Protein AF-A0A3D6CD83-F1 (afdb_monomer_lite)

Foldseek 3Di:
DDPQDDAAEDAAAALVDPVNVVVVVVCVVCVSRHDYDHYHHPDDPVVSVVSVVVD

Secondary structure (DSSP, 8-state):
----PPPEEEEEETTTSHHHHHHHHHHHHTTTTEEEEEEE-SS-HHHHHHHHHH-

pLDDT: mean 90.27, std 11.2, range [47.47, 96.38]

Radius of gyration: 12.21 Å; chains: 1; bounding box: 29×14×38 Å

Structure (mmCIF, N/CA/C/O backbone):
data_AF-A0A3D6CD83-F1
#
_entry.id   AF-A0A3D6CD83-F1
#
loop_
_atom_site.group_PDB
_atom_site.id
_atom_site.type_symbol
_atom_site.label_atom_id
_atom_site.label_alt_id
_atom_site.label_comp_id
_atom_site.label_asym_id
_atom_site.label_entity_id
_atom_site.label_seq_id
_atom_site.pdbx_PDB_ins_code
_atom_site.Cartn_x
_atom_site.Cartn_y
_atom_site.Cartn_z
_atom_site.occupancy
_atom_site.B_iso_or_equiv
_atom_site.auth_seq_id
_atom_site.auth_comp_id
_atom_site.auth_asym_id
_atom_site.auth_atom_id
_atom_site.pdbx_PDB_model_num
ATOM 1 N N . MET A 1 1 ? -18.171 4.196 26.298 1.00 47.47 1 MET A N 1
ATOM 2 C CA . MET A 1 1 ? -18.122 4.418 24.839 1.00 47.47 1 MET A CA 1
ATOM 3 C C . MET A 1 1 ? -16.662 4.406 24.435 1.00 47.47 1 MET A C 1
ATOM 5 O O . MET A 1 1 ? -15.958 5.316 24.841 1.00 47.47 1 MET A O 1
ATOM 9 N N . GLY A 1 2 ? -16.186 3.362 23.755 1.00 51.44 2 GLY A N 1
ATOM 10 C CA . GLY A 1 2 ? -14.835 3.380 23.191 1.00 51.44 2 GLY A CA 1
ATOM 11 C C . GLY A 1 2 ? -14.822 4.315 21.988 1.00 51.44 2 GLY A C 1
ATOM 12 O O . GLY A 1 2 ? -15.670 4.178 21.110 1.00 51.44 2 GLY A O 1
ATOM 13 N N . GLU A 1 3 ? -13.922 5.290 21.981 1.00 58.56 3 GLU A N 1
ATOM 14 C CA . GLU A 1 3 ? -13.659 6.115 20.807 1.00 58.56 3 GLU A CA 1
ATOM 15 C C . GLU A 1 3 ? -13.212 5.192 19.668 1.00 58.56 3 GLU A C 1
ATOM 17 O O . GLU A 1 3 ? -12.154 4.568 19.744 1.00 58.56 3 GLU A O 1
ATOM 22 N N . THR A 1 4 ? -14.021 5.067 18.615 1.00 61.69 4 THR A N 1
ATOM 23 C CA . THR A 1 4 ? -13.557 4.545 17.326 1.00 61.69 4 THR A CA 1
ATOM 24 C C . THR A 1 4 ? -12.501 5.511 16.818 1.00 61.69 4 THR A C 1
ATOM 26 O O . THR A 1 4 ? -12.829 6.520 16.194 1.00 61.69 4 THR A O 1
ATOM 29 N N . GLN A 1 5 ? -11.236 5.248 17.151 1.00 67.62 5 GLN A N 1
ATOM 30 C CA . GLN A 1 5 ? -10.138 6.010 16.583 1.00 67.62 5 GLN A CA 1
ATOM 31 C C . GLN A 1 5 ? -10.177 5.814 15.065 1.00 67.62 5 GLN A C 1
ATOM 33 O O . GLN A 1 5 ? -10.229 4.670 14.605 1.00 67.62 5 GLN A O 1
ATOM 38 N N . PRO A 1 6 ? -10.225 6.902 14.280 1.00 77.56 6 PRO A N 1
ATOM 39 C CA . PRO A 1 6 ? -10.297 6.790 12.835 1.00 77.56 6 PRO A CA 1
ATOM 40 C C . PRO A 1 6 ? -9.056 6.060 12.316 1.00 77.56 6 PRO A C 1
ATOM 42 O O . PRO A 1 6 ? -7.944 6.298 12.800 1.00 77.56 6 PRO A O 1
ATOM 45 N N . ARG A 1 7 ? -9.251 5.176 11.329 1.00 87.81 7 ARG A N 1
ATOM 46 C CA . ARG A 1 7 ? -8.146 4.463 10.679 1.00 87.81 7 ARG A CA 1
ATOM 47 C C . ARG A 1 7 ? -7.147 5.477 10.139 1.00 87.81 7 ARG A C 1
ATOM 49 O O . ARG A 1 7 ? -7.517 6.500 9.556 1.00 87.81 7 ARG A O 1
ATOM 56 N N . LYS A 1 8 ? -5.864 5.204 10.348 1.00 92.25 8 LYS A N 1
ATOM 57 C CA . LYS A 1 8 ? -4.792 6.033 9.810 1.00 92.25 8 LYS A CA 1
ATOM 58 C C . LYS A 1 8 ? -4.691 5.774 8.315 1.00 92.25 8 LYS A C 1
ATOM 60 O O . LYS A 1 8 ? -4.345 4.671 7.900 1.00 92.25 8 LYS A O 1
ATOM 65 N N . ARG A 1 9 ? -4.979 6.811 7.534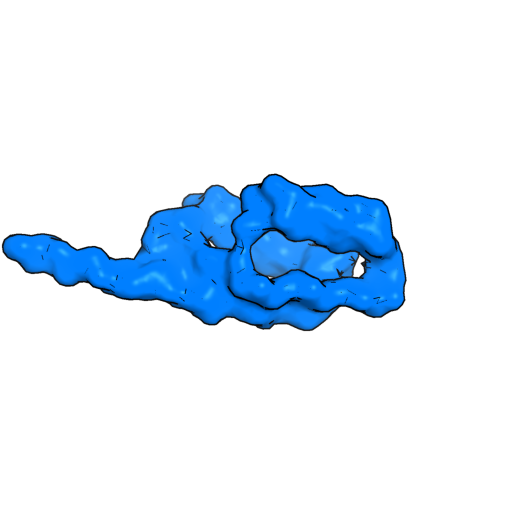 1.00 93.81 9 ARG A N 1
ATOM 66 C CA . ARG A 1 9 ? -4.870 6.781 6.078 1.00 93.81 9 ARG A CA 1
ATOM 67 C C . ARG A 1 9 ? -3.408 6.879 5.662 1.00 93.81 9 ARG A C 1
ATOM 69 O O . ARG A 1 9 ? -2.685 7.755 6.141 1.00 93.81 9 ARG A O 1
ATOM 76 N N . LEU A 1 10 ? -2.973 5.961 4.810 1.00 94.00 10 LEU A N 1
ATOM 77 C CA . LEU A 1 10 ? -1.589 5.797 4.382 1.00 94.00 10 LEU A CA 1
ATOM 78 C C . LEU A 1 10 ? -1.455 6.016 2.876 1.00 94.00 10 LEU A C 1
ATOM 80 O O . LEU A 1 10 ? -2.279 5.563 2.084 1.00 94.00 10 LEU A O 1
ATOM 84 N N . ALA A 1 11 ? -0.355 6.662 2.498 1.00 95.38 11 ALA A N 1
ATOM 85 C CA . ALA A 1 11 ? 0.103 6.764 1.123 1.00 95.38 11 ALA A CA 1
ATOM 86 C C . ALA A 1 11 ? 1.481 6.102 1.017 1.00 95.38 11 ALA A C 1
ATOM 88 O O . ALA A 1 11 ? 2.420 6.512 1.703 1.00 95.38 11 ALA A O 1
ATOM 89 N N . ILE A 1 12 ? 1.604 5.071 0.181 1.00 94.88 12 ILE A N 1
ATOM 90 C CA . ILE A 1 12 ? 2.828 4.280 0.038 1.00 94.88 12 ILE A CA 1
ATOM 91 C C . ILE A 1 12 ? 3.456 4.572 -1.319 1.00 94.88 12 ILE A C 1
ATOM 93 O O . ILE A 1 12 ? 2.917 4.223 -2.370 1.00 94.88 12 ILE A O 1
ATOM 97 N N . PHE A 1 13 ? 4.631 5.200 -1.275 1.00 95.19 13 PHE A N 1
ATOM 98 C CA . PHE A 1 13 ? 5.402 5.545 -2.459 1.00 95.19 13 PHE A CA 1
ATOM 99 C C . PHE A 1 13 ? 6.452 4.468 -2.723 1.00 95.19 13 PHE A C 1
ATOM 101 O O . PHE A 1 13 ? 7.369 4.288 -1.925 1.00 95.19 13 PHE A O 1
ATOM 108 N N . GLY A 1 14 ? 6.308 3.739 -3.829 1.00 94.94 14 GLY A N 1
ATOM 109 C CA . GLY A 1 14 ? 7.103 2.541 -4.109 1.00 94.94 14 GLY A CA 1
ATOM 110 C C . GLY A 1 14 ? 6.561 1.288 -3.415 1.00 94.94 14 GLY A C 1
ATOM 111 O O . GLY A 1 14 ? 7.333 0.537 -2.819 1.00 94.94 14 GLY A O 1
ATOM 112 N N . SER A 1 15 ? 5.247 1.049 -3.494 1.00 95.12 15 SER A N 1
ATOM 113 C CA . SER A 1 15 ? 4.554 -0.093 -2.870 1.00 95.12 15 SER A CA 1
ATOM 114 C C . SER A 1 15 ? 5.033 -1.461 -3.366 1.00 95.12 15 SER A C 1
ATOM 116 O O . SER A 1 15 ? 4.927 -2.454 -2.650 1.00 95.12 15 SER A O 1
ATOM 118 N N . THR A 1 16 ? 5.597 -1.518 -4.572 1.00 96.31 16 THR A N 1
ATOM 119 C CA . THR A 1 16 ? 6.158 -2.734 -5.181 1.00 96.31 16 THR A CA 1
ATOM 120 C C . THR A 1 16 ? 7.614 -2.996 -4.790 1.00 96.31 16 THR A C 1
ATOM 122 O O . THR A 1 16 ? 8.162 -4.048 -5.116 1.00 96.31 16 THR A O 1
ATOM 125 N N . GLY A 1 17 ? 8.264 -2.056 -4.096 1.00 94.25 17 GLY A N 1
ATOM 126 C CA . GLY A 1 17 ? 9.615 -2.229 -3.569 1.00 94.25 17 GLY A CA 1
ATOM 127 C C . GLY A 1 17 ? 9.628 -2.971 -2.233 1.00 94.25 17 GLY A C 1
ATOM 128 O O . GLY A 1 17 ? 8.606 -3.090 -1.566 1.00 94.25 17 GLY A O 1
ATOM 129 N N . SER A 1 18 ? 10.816 -3.396 -1.792 1.00 94.50 18 SER A N 1
ATOM 130 C CA . SER A 1 18 ? 10.996 -4.160 -0.545 1.00 94.50 18 SER A CA 1
ATOM 131 C C . SER A 1 18 ? 10.337 -3.506 0.680 1.00 94.50 18 SER A C 1
ATOM 133 O O . SER A 1 18 ? 9.688 -4.192 1.463 1.00 94.50 18 SER A O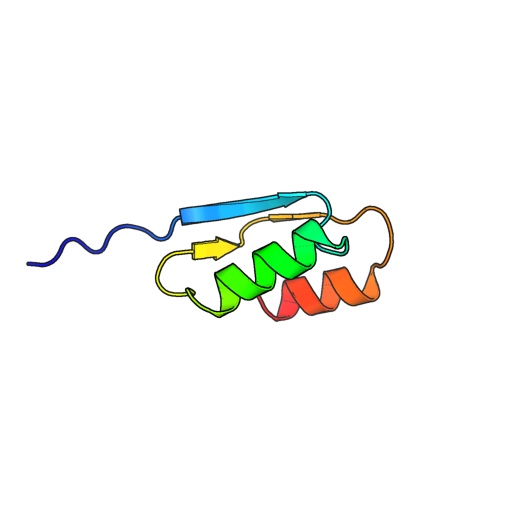 1
ATOM 135 N N . ILE A 1 19 ? 10.471 -2.188 0.858 1.00 94.38 19 ILE A N 1
ATOM 136 C CA . ILE A 1 19 ? 9.848 -1.477 1.988 1.00 94.38 19 ILE A CA 1
ATOM 137 C C . ILE A 1 19 ? 8.332 -1.354 1.804 1.00 94.38 19 ILE A C 1
ATOM 139 O O . ILE A 1 19 ? 7.588 -1.510 2.767 1.00 94.38 19 ILE A O 1
ATOM 143 N N . GLY A 1 20 ? 7.871 -1.110 0.576 1.00 94.25 20 GLY A N 1
ATOM 144 C CA . GLY A 1 20 ? 6.453 -0.979 0.261 1.00 94.25 20 GLY A CA 1
ATOM 145 C C . GLY A 1 20 ? 5.672 -2.263 0.527 1.00 94.25 20 GLY A C 1
ATOM 146 O O . GLY A 1 20 ? 4.649 -2.225 1.204 1.00 94.25 20 GLY A O 1
ATOM 147 N N . THR A 1 21 ? 6.195 -3.409 0.085 1.00 95.19 21 THR A N 1
ATOM 148 C CA . THR A 1 21 ? 5.561 -4.714 0.314 1.00 95.19 21 THR A CA 1
ATOM 149 C C . THR A 1 21 ? 5.540 -5.075 1.797 1.00 95.19 21 THR A C 1
ATOM 151 O O . THR A 1 21 ? 4.513 -5.508 2.305 1.00 95.19 21 THR A O 1
ATOM 154 N N . GLN A 1 22 ? 6.636 -4.815 2.519 1.00 96.25 22 GLN A N 1
ATOM 155 C CA . GLN A 1 22 ? 6.696 -5.039 3.967 1.00 96.25 22 GLN A CA 1
ATOM 156 C C . GLN A 1 22 ? 5.730 -4.124 4.735 1.00 96.25 22 GLN A C 1
ATOM 158 O O . GLN A 1 22 ? 5.114 -4.554 5.706 1.00 96.25 22 GLN A O 1
ATOM 163 N N . ALA A 1 23 ? 5.560 -2.871 4.300 1.00 95.25 23 ALA A N 1
ATOM 164 C CA . ALA A 1 23 ? 4.576 -1.967 4.888 1.00 95.25 23 ALA A CA 1
ATOM 165 C C . ALA A 1 23 ? 3.145 -2.483 4.670 1.00 95.25 23 ALA A C 1
ATOM 167 O O . ALA A 1 23 ? 2.341 -2.463 5.601 1.00 95.25 23 ALA A O 1
ATOM 168 N N . LEU A 1 24 ? 2.843 -2.999 3.476 1.00 94.88 24 LEU A N 1
ATOM 169 C CA . LEU A 1 24 ? 1.547 -3.607 3.173 1.00 94.88 24 LEU A CA 1
ATOM 170 C C . LEU A 1 24 ? 1.270 -4.865 4.003 1.00 94.88 24 LEU A C 1
ATOM 172 O O . LEU A 1 24 ? 0.136 -5.051 4.435 1.00 94.88 24 LEU A O 1
ATOM 176 N N . ASP A 1 25 ? 2.282 -5.678 4.319 1.00 95.31 25 ASP A N 1
ATOM 177 C CA . ASP A 1 25 ? 2.116 -6.823 5.228 1.00 95.31 25 ASP A CA 1
ATOM 178 C C . ASP A 1 25 ? 1.714 -6.389 6.651 1.00 95.31 25 ASP A C 1
ATOM 180 O O . ASP A 1 25 ? 0.872 -7.029 7.293 1.00 95.31 25 ASP A O 1
ATOM 184 N N . VAL A 1 26 ? 2.254 -5.267 7.141 1.00 94.75 26 VAL A N 1
ATOM 185 C CA . VAL A 1 26 ? 1.847 -4.688 8.435 1.00 94.75 26 VAL A CA 1
ATOM 186 C C . VAL A 1 26 ? 0.412 -4.170 8.365 1.00 94.75 26 VAL A C 1
ATOM 188 O O . VAL A 1 26 ? -0.371 -4.421 9.281 1.00 94.75 26 VAL A O 1
ATOM 191 N N . VAL A 1 27 ? 0.039 -3.491 7.275 1.00 94.38 27 VAL A N 1
ATOM 192 C CA . VAL A 1 27 ? -1.336 -3.008 7.072 1.00 94.38 27 VAL A CA 1
ATOM 193 C C . VAL A 1 27 ? -2.324 -4.172 7.014 1.00 94.38 27 VAL A C 1
ATOM 195 O O . VAL A 1 27 ? -3.351 -4.129 7.688 1.00 94.38 27 VAL A O 1
ATOM 198 N N . ARG A 1 28 ? -1.988 -5.250 6.296 1.00 94.25 28 ARG A N 1
ATOM 199 C CA . ARG A 1 28 ? -2.794 -6.476 6.223 1.00 94.25 28 ARG A CA 1
ATOM 200 C C . ARG A 1 28 ? -2.976 -7.126 7.597 1.00 94.25 28 ARG A C 1
ATOM 202 O O . ARG A 1 28 ? -4.047 -7.642 7.893 1.00 94.25 28 ARG A O 1
ATOM 209 N N . SER A 1 29 ? -1.959 -7.059 8.454 1.00 95.50 29 SER A N 1
ATOM 210 C CA . SER A 1 29 ? -2.023 -7.587 9.824 1.00 95.50 29 SER A CA 1
ATOM 211 C C . SER A 1 29 ? -2.840 -6.704 10.782 1.00 95.50 29 SER A C 1
ATOM 213 O O . SER A 1 29 ? -3.251 -7.171 11.841 1.00 95.50 29 SER A O 1
ATOM 215 N N . HIS A 1 30 ? -3.083 -5.438 10.425 1.00 93.44 30 HIS A N 1
ATOM 216 C CA . HIS A 1 30 ? -3.709 -4.430 11.287 1.00 93.44 30 HIS A CA 1
ATOM 217 C C . HIS A 1 30 ? -4.737 -3.561 10.534 1.00 93.44 30 HIS A C 1
ATOM 219 O O . HIS A 1 30 ? -4.746 -2.334 10.662 1.00 93.44 30 HIS A O 1
ATOM 225 N N . GLN A 1 31 ? -5.635 -4.190 9.770 1.00 90.19 31 GLN A N 1
ATOM 226 C CA . GLN A 1 31 ? -6.653 -3.502 8.953 1.00 90.19 31 GLN A CA 1
ATOM 227 C C . GLN A 1 31 ? -7.643 -2.649 9.771 1.00 90.19 31 GLN A C 1
ATOM 229 O O . GLN A 1 31 ? -8.303 -1.758 9.241 1.00 90.19 31 GLN A O 1
ATOM 234 N N . GLU A 1 32 ? -7.754 -2.898 11.077 1.00 90.56 32 GLU A N 1
ATOM 235 C CA . GLU A 1 32 ? -8.558 -2.077 11.990 1.00 90.56 32 GLU A CA 1
ATOM 236 C C . GLU A 1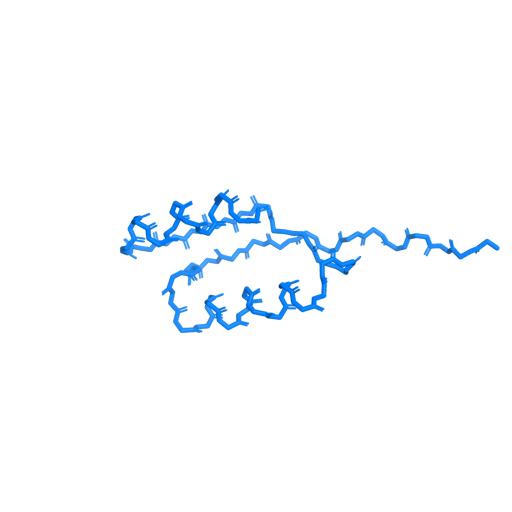 32 ? -7.915 -0.714 12.302 1.00 90.56 32 GLU A C 1
ATOM 238 O O . GLU A 1 32 ? -8.618 0.222 12.678 1.00 90.56 32 GLU A O 1
ATOM 243 N N . LEU A 1 33 ? -6.593 -0.590 12.127 1.00 91.31 33 LEU A N 1
ATOM 244 C CA . LEU A 1 33 ? -5.816 0.608 12.458 1.00 91.31 33 LEU A CA 1
ATOM 245 C C . LEU A 1 33 ? -5.439 1.436 11.228 1.00 91.31 33 LEU A C 1
ATOM 247 O O . LEU A 1 33 ? -5.225 2.644 11.359 1.00 91.31 33 LEU A O 1
ATOM 251 N N . PHE A 1 34 ? -5.335 0.805 10.059 1.00 93.69 34 PHE A N 1
ATOM 252 C CA . PHE A 1 34 ? -4.776 1.408 8.853 1.00 93.69 34 PHE A CA 1
ATOM 253 C C . PHE A 1 34 ? -5.700 1.256 7.649 1.00 93.69 34 PHE A C 1
ATOM 255 O O . PHE A 1 34 ? -6.417 0.269 7.512 1.00 93.69 34 PHE A O 1
ATOM 262 N N . GLU A 1 35 ? -5.642 2.239 6.760 1.00 93.75 35 GLU A N 1
ATOM 263 C CA . GLU A 1 35 ? -6.361 2.264 5.490 1.00 93.75 35 GLU A CA 1
ATOM 264 C C . GLU A 1 35 ? -5.413 2.802 4.419 1.00 93.75 35 GLU A C 1
ATOM 266 O O . GLU A 1 35 ? -4.797 3.851 4.610 1.00 93.75 35 GLU A O 1
ATOM 271 N N . VAL A 1 36 ? -5.229 2.070 3.323 1.00 95.06 36 VAL A N 1
ATOM 272 C CA . VAL A 1 36 ? -4.358 2.512 2.229 1.00 95.06 36 VAL A CA 1
ATOM 273 C C . VAL A 1 36 ? -5.192 3.352 1.275 1.00 95.06 36 VAL A C 1
ATOM 275 O O . VAL A 1 36 ? -6.154 2.856 0.711 1.00 95.06 36 VAL A O 1
ATOM 278 N N . GLU A 1 37 ? -4.826 4.617 1.078 1.00 94.94 37 GLU A N 1
ATOM 279 C CA . GLU A 1 37 ? -5.510 5.474 0.099 1.00 94.94 37 GLU A CA 1
ATOM 280 C C . GLU A 1 37 ? -4.730 5.629 -1.203 1.00 94.94 37 GLU A C 1
ATOM 282 O O . GLU A 1 37 ? -5.318 5.844 -2.259 1.00 94.94 37 GLU A O 1
ATOM 287 N N . ILE A 1 38 ? -3.397 5.579 -1.141 1.00 95.56 38 ILE A N 1
ATOM 288 C CA . ILE A 1 38 ? -2.550 5.849 -2.304 1.00 95.56 38 ILE A CA 1
ATOM 289 C C . ILE A 1 38 ? -1.444 4.806 -2.377 1.00 95.56 38 ILE A C 1
ATOM 291 O O . ILE A 1 38 ? -0.669 4.632 -1.435 1.00 95.56 38 ILE A O 1
ATOM 295 N N . LEU A 1 39 ? -1.330 4.178 -3.542 1.00 96.31 39 LEU A N 1
ATOM 296 C CA . LEU A 1 39 ? -0.238 3.293 -3.917 1.00 96.31 39 LEU A CA 1
ATOM 297 C C . LEU A 1 39 ? 0.461 3.876 -5.141 1.00 96.31 39 LEU A C 1
ATOM 299 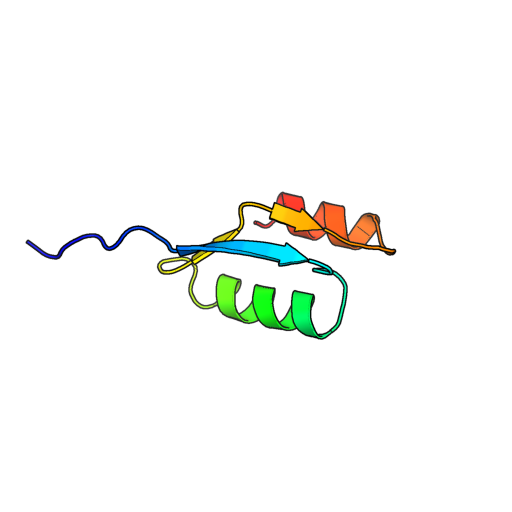O O . LEU A 1 39 ? -0.187 4.211 -6.132 1.00 96.31 39 LEU A O 1
ATOM 303 N N . THR A 1 40 ? 1.785 3.997 -5.091 1.00 95.69 40 THR A N 1
ATOM 304 C CA . THR A 1 40 ? 2.580 4.338 -6.275 1.00 95.69 40 THR A CA 1
ATOM 305 C C . THR A 1 40 ? 3.696 3.328 -6.471 1.00 95.69 40 THR A C 1
ATOM 307 O O . THR A 1 40 ? 4.259 2.803 -5.511 1.00 95.69 40 THR A O 1
ATOM 310 N N . ALA A 1 41 ? 4.049 3.072 -7.724 1.00 94.06 41 ALA A N 1
ATOM 311 C CA . ALA A 1 41 ? 5.171 2.226 -8.098 1.00 94.06 41 ALA A CA 1
ATOM 312 C C . ALA A 1 41 ? 5.914 2.856 -9.276 1.00 94.06 41 ALA A C 1
ATOM 314 O O . ALA A 1 41 ? 5.311 3.543 -10.098 1.00 94.06 41 ALA A O 1
ATOM 315 N N . GLN A 1 42 ? 7.226 2.628 -9.354 1.00 90.44 42 GLN A N 1
ATOM 316 C CA . GLN A 1 42 ? 8.030 3.085 -10.491 1.00 90.44 42 GLN A CA 1
ATOM 317 C C . GLN A 1 42 ? 8.013 2.062 -11.636 1.00 90.44 42 GLN A C 1
ATOM 319 O O . GLN A 1 42 ? 7.892 2.431 -12.798 1.00 90.44 42 GLN A O 1
ATOM 324 N N . THR A 1 43 ? 8.168 0.780 -11.302 1.00 78.25 43 THR A N 1
ATOM 325 C CA . THR A 1 43 ? 8.141 -0.362 -12.229 1.00 78.25 43 THR A CA 1
ATOM 326 C C . THR A 1 43 ? 7.392 -1.517 -11.553 1.00 78.25 43 THR A C 1
ATOM 328 O O . THR A 1 43 ? 7.338 -1.546 -10.319 1.00 78.25 43 THR A O 1
ATOM 331 N N . ASN A 1 44 ? 6.822 -2.437 -12.346 1.00 91.19 44 ASN A N 1
ATOM 332 C CA . ASN A 1 44 ? 5.924 -3.532 -11.929 1.00 91.19 44 ASN A CA 1
ATOM 333 C C . ASN A 1 44 ? 4.445 -3.114 -11.762 1.00 91.19 44 ASN A C 1
ATOM 335 O O . ASN A 1 44 ? 3.908 -3.064 -10.656 1.00 91.19 44 ASN A O 1
ATOM 339 N N . ASP A 1 45 ? 3.798 -2.794 -12.884 1.00 94.25 45 ASP A N 1
ATOM 340 C CA . ASP A 1 45 ? 2.375 -2.448 -12.963 1.00 94.25 45 ASP A CA 1
ATOM 341 C C . ASP A 1 45 ? 1.455 -3.613 -12.579 1.00 94.25 45 ASP A C 1
ATOM 343 O O . ASP A 1 45 ? 0.463 -3.388 -11.891 1.00 94.25 45 ASP A O 1
ATOM 347 N N . GLU A 1 46 ? 1.813 -4.853 -12.917 1.00 95.69 46 GLU A N 1
ATOM 348 C CA . GLU A 1 46 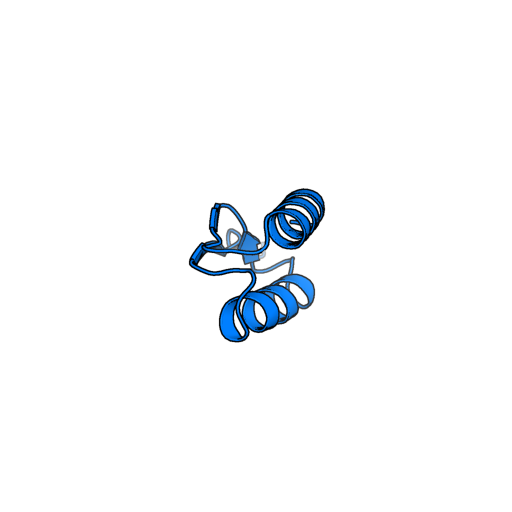? 1.036 -6.040 -12.539 1.00 95.69 46 GLU A CA 1
ATOM 349 C C . GLU A 1 46 ? 0.887 -6.161 -11.015 1.00 95.69 46 GLU A C 1
ATOM 351 O O . GLU A 1 46 ? -0.221 -6.344 -10.503 1.00 95.69 46 GLU A O 1
ATOM 356 N N . LEU A 1 47 ? 1.988 -5.997 -10.270 1.00 95.00 47 LEU A N 1
ATOM 357 C CA . LEU A 1 47 ? 1.949 -6.032 -8.808 1.00 95.00 47 LEU A CA 1
ATOM 358 C C . LEU A 1 47 ? 1.205 -4.824 -8.227 1.00 95.00 47 LEU A C 1
ATOM 360 O O . LEU A 1 47 ? 0.473 -4.986 -7.255 1.00 95.00 47 LEU A O 1
ATOM 364 N N . LEU A 1 48 ? 1.353 -3.632 -8.816 1.00 96.00 48 LEU A N 1
ATOM 365 C CA . LEU A 1 48 ? 0.608 -2.447 -8.381 1.00 96.00 48 LEU A CA 1
ATOM 366 C C . LEU A 1 48 ? -0.907 -2.645 -8.546 1.00 96.00 48 LEU A C 1
ATO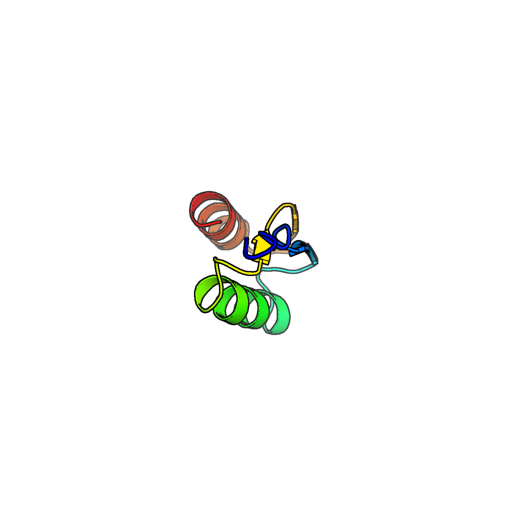M 368 O O . LEU A 1 48 ? -1.666 -2.301 -7.643 1.00 96.00 48 LEU A O 1
ATOM 372 N N . VAL A 1 49 ? -1.348 -3.227 -9.666 1.00 96.38 49 VAL A N 1
ATOM 373 C CA . VAL A 1 49 ? -2.762 -3.549 -9.912 1.00 96.38 49 VAL A CA 1
ATOM 374 C C . VAL A 1 49 ? -3.265 -4.576 -8.901 1.00 96.38 49 VAL A C 1
ATOM 376 O O . VAL A 1 49 ? -4.333 -4.382 -8.328 1.00 96.38 49 VAL A O 1
ATOM 379 N N . ALA A 1 50 ? -2.496 -5.634 -8.632 1.00 96.25 50 ALA A N 1
ATOM 380 C CA . ALA A 1 50 ? -2.861 -6.622 -7.618 1.00 96.25 50 ALA A CA 1
ATOM 381 C C . ALA A 1 50 ? -3.011 -5.986 -6.225 1.00 96.25 50 ALA A C 1
ATOM 383 O O . ALA A 1 50 ? -3.980 -6.264 -5.525 1.00 96.25 50 ALA A O 1
ATOM 384 N N . GLN A 1 51 ? -2.096 -5.085 -5.852 1.00 95.38 51 GLN A N 1
ATOM 385 C CA . GLN A 1 51 ? -2.167 -4.349 -4.589 1.00 95.38 51 GLN A CA 1
ATOM 386 C C . GLN A 1 51 ? -3.398 -3.430 -4.531 1.00 95.38 51 GLN A C 1
ATOM 388 O O . GLN A 1 51 ? -4.088 -3.427 -3.522 1.00 95.38 51 GLN A O 1
ATOM 393 N N . ALA A 1 52 ? -3.721 -2.709 -5.607 1.00 95.00 52 ALA A N 1
ATOM 394 C CA . ALA A 1 52 ? -4.894 -1.829 -5.666 1.00 95.00 52 ALA A CA 1
ATOM 395 C C . ALA A 1 52 ? -6.245 -2.572 -5.666 1.00 95.00 52 ALA A C 1
ATOM 397 O O . ALA A 1 52 ? -7.283 -1.966 -5.423 1.00 95.00 52 ALA A O 1
ATOM 398 N N . LEU A 1 53 ? -6.256 -3.866 -5.998 1.00 95.44 53 LEU A N 1
ATOM 399 C CA . LEU A 1 53 ? -7.445 -4.715 -5.877 1.00 95.44 53 LEU A CA 1
ATOM 400 C C . LEU A 1 53 ? -7.599 -5.303 -4.469 1.00 95.44 53 LEU A C 1
ATOM 402 O O . LEU A 1 53 ? -8.705 -5.680 -4.086 1.00 95.44 53 LEU A O 1
ATOM 406 N N . GLU A 1 54 ? -6.498 -5.435 -3.731 1.00 93.06 54 GLU A N 1
ATOM 407 C CA . GLU A 1 54 ? -6.487 -6.004 -2.384 1.00 93.06 54 GLU A CA 1
ATOM 408 C C . GLU A 1 54 ? -6.765 -4.957 -1.294 1.00 93.06 54 GLU A C 1
ATOM 410 O O . GLU A 1 54 ? -7.445 -5.271 -0.313 1.00 93.06 54 GLU A O 1
ATOM 415 N N . PHE A 1 55 ? -6.232 -3.744 -1.463 1.00 90.88 55 PHE A N 1
ATOM 416 C CA . PHE A 1 55 ? -6.298 -2.639 -0.503 1.00 90.88 55 PHE A CA 1
ATOM 417 C C . PHE A 1 55 ? -7.162 -1.497 -1.029 1.00 90.88 55 PHE A C 1
ATOM 419 O O . PHE A 1 55 ? -7.956 -0.973 -0.215 1.00 90.88 55 PHE A O 1
#

Sequence (55 aa):
MGETQPRKRLAIFGSTGSIGTQALDVVRSHQELFEVEILTAQTNDELLVAQALEF